Protein AF-Q86H22-F1 (afdb_monomer_lite)

Structure (mmCIF, N/CA/C/O backbone):
data_AF-Q86H22-F1
#
_entry.id   AF-Q86H22-F1
#
loop_
_atom_site.group_PDB
_atom_site.id
_atom_site.type_symbol
_atom_site.label_atom_id
_atom_site.label_alt_id
_atom_site.label_comp_id
_atom_site.label_asym_id
_atom_site.label_entity_id
_atom_site.label_seq_id
_atom_site.pdbx_PDB_ins_code
_atom_site.Cartn_x
_atom_site.Cartn_y
_atom_site.Cartn_z
_atom_site.occupancy
_atom_site.B_iso_or_equiv
_atom_site.auth_seq_id
_atom_site.auth_comp_id
_atom_site.auth_asym_id
_atom_site.auth_atom_id
_atom_site.pdbx_PDB_model_num
ATOM 1 N N . PRO A 1 1 ? 2.916 1.807 1.088 1.00 89.50 1 PRO A N 1
ATOM 2 C CA . PRO A 1 1 ? 3.055 2.644 2.307 1.00 89.50 1 PRO A CA 1
ATOM 3 C C . PRO A 1 1 ? 2.377 4.020 2.238 1.00 89.50 1 PRO A C 1
ATOM 5 O O . PRO A 1 1 ? 2.315 4.642 1.178 1.00 89.50 1 PRO A O 1
ATOM 8 N N . ALA A 1 2 ? 1.860 4.502 3.376 1.00 91.12 2 ALA A N 1
ATOM 9 C CA . ALA A 1 2 ? 1.184 5.803 3.466 1.00 91.12 2 ALA A CA 1
ATOM 10 C C . ALA A 1 2 ? 2.130 6.992 3.231 1.00 91.12 2 ALA A C 1
ATOM 12 O O . ALA A 1 2 ? 1.737 7.972 2.602 1.00 91.12 2 ALA A O 1
ATOM 13 N N . TYR A 1 3 ? 3.389 6.863 3.653 1.00 91.62 3 TYR A N 1
ATOM 14 C CA . TYR A 1 3 ? 4.431 7.882 3.507 1.00 91.62 3 TYR A CA 1
ATOM 15 C C . TYR A 1 3 ? 5.027 7.982 2.090 1.00 91.62 3 TYR A C 1
ATOM 17 O O . TYR A 1 3 ? 5.942 8.772 1.869 1.00 91.62 3 TYR A O 1
ATOM 25 N N . PHE A 1 4 ? 4.545 7.193 1.121 1.00 95.06 4 PHE A N 1
ATOM 26 C CA . PHE A 1 4 ? 5.025 7.282 -0.259 1.00 95.06 4 PHE A CA 1
ATOM 27 C C . PHE A 1 4 ? 4.690 8.636 -0.886 1.00 95.06 4 PHE A C 1
ATOM 29 O O . PHE A 1 4 ? 3.519 9.030 -0.947 1.00 95.06 4 PHE A O 1
ATOM 36 N N . ASN A 1 5 ? 5.724 9.288 -1.418 1.00 95.44 5 ASN A N 1
ATOM 37 C CA . ASN A 1 5 ? 5.593 10.503 -2.213 1.00 95.44 5 ASN A CA 1
ATOM 38 C C . ASN A 1 5 ? 5.091 10.205 -3.640 1.00 95.44 5 ASN A C 1
ATOM 40 O O . ASN A 1 5 ? 4.972 9.048 -4.054 1.00 95.44 5 ASN A O 1
ATOM 44 N N . ASP A 1 6 ? 4.817 11.260 -4.407 1.00 95.31 6 ASP A N 1
ATOM 45 C CA . ASP A 1 6 ? 4.249 11.147 -5.756 1.00 95.31 6 ASP A CA 1
ATOM 46 C C . ASP A 1 6 ? 5.135 10.343 -6.715 1.00 95.31 6 ASP A C 1
ATOM 48 O O . ASP A 1 6 ? 4.631 9.515 -7.473 1.00 95.31 6 ASP A O 1
ATOM 52 N N . SER A 1 7 ? 6.458 10.517 -6.633 1.00 97.44 7 SER A N 1
ATOM 53 C CA . SER A 1 7 ? 7.415 9.782 -7.468 1.00 97.44 7 SER A CA 1
ATOM 54 C C . SER A 1 7 ? 7.375 8.278 -7.177 1.00 97.44 7 SER A C 1
ATOM 56 O O . SER A 1 7 ? 7.271 7.461 -8.092 1.00 97.44 7 SER A O 1
ATOM 58 N N . GLN A 1 8 ? 7.355 7.893 -5.898 1.00 98.12 8 GLN A N 1
ATOM 59 C CA . GLN A 1 8 ? 7.266 6.489 -5.483 1.00 98.12 8 GLN A CA 1
ATOM 60 C C . GLN A 1 8 ? 5.922 5.857 -5.876 1.00 98.12 8 GLN A C 1
ATOM 62 O O . GLN A 1 8 ? 5.875 4.697 -6.297 1.00 98.12 8 GLN A O 1
ATOM 67 N N . ARG A 1 9 ? 4.819 6.613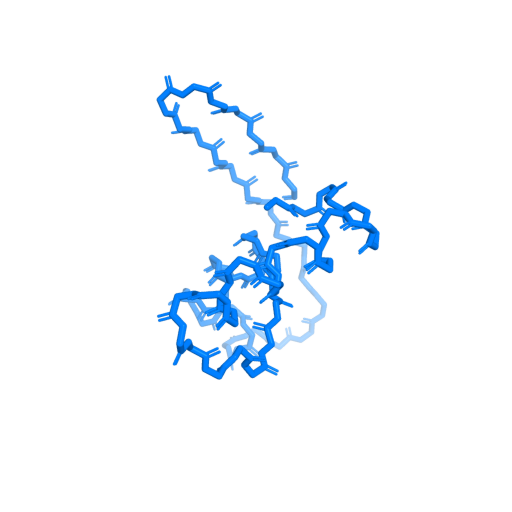 -5.793 1.00 97.62 9 ARG A N 1
ATOM 68 C CA . ARG A 1 9 ? 3.495 6.152 -6.249 1.00 97.62 9 ARG A CA 1
ATOM 69 C C . ARG A 1 9 ? 3.457 5.946 -7.755 1.00 97.62 9 ARG A C 1
ATOM 71 O O . ARG A 1 9 ? 2.915 4.936 -8.205 1.00 97.62 9 ARG A O 1
ATOM 78 N N . GLN A 1 10 ? 4.045 6.863 -8.519 1.00 97.19 10 GLN A N 1
ATOM 79 C CA . GLN A 1 10 ? 4.116 6.743 -9.970 1.00 97.19 10 GLN A CA 1
ATOM 80 C C . GLN A 1 10 ? 4.958 5.530 -10.375 1.00 97.19 10 GLN A C 1
ATOM 82 O O . GLN A 1 10 ? 4.468 4.689 -11.121 1.00 97.19 10 GLN A O 1
ATOM 87 N N . ALA A 1 11 ? 6.140 5.353 -9.780 1.00 98.00 11 ALA A N 1
ATOM 88 C CA . ALA A 1 11 ? 6.981 4.180 -10.022 1.00 98.00 11 ALA A CA 1
ATOM 89 C C . ALA A 1 11 ? 6.256 2.856 -9.704 1.00 98.00 11 ALA A C 1
ATOM 91 O O . ALA A 1 11 ? 6.378 1.878 -10.440 1.00 98.00 11 ALA A O 1
ATOM 92 N N . THR A 1 12 ? 5.441 2.829 -8.643 1.00 97.62 12 THR A N 1
ATOM 93 C CA . THR A 1 12 ? 4.610 1.660 -8.299 1.00 97.62 12 THR A CA 1
ATOM 94 C C . THR A 1 12 ? 3.553 1.377 -9.374 1.00 97.62 12 THR A C 1
ATOM 96 O O . THR A 1 12 ? 3.316 0.223 -9.733 1.00 97.62 12 THR A O 1
ATOM 99 N N . LYS A 1 13 ? 2.922 2.423 -9.922 1.00 97.44 13 LYS A N 1
ATOM 100 C CA . LYS A 1 13 ? 1.959 2.299 -11.024 1.00 97.44 13 LYS A CA 1
ATOM 101 C C . LYS A 1 13 ? 2.634 1.802 -12.306 1.00 97.44 13 LYS A C 1
ATOM 103 O O . LYS A 1 13 ? 2.090 0.924 -12.975 1.00 97.44 13 LYS A O 1
ATOM 108 N N . ASP A 1 14 ? 3.819 2.325 -12.608 1.00 97.75 14 ASP A N 1
ATOM 109 C CA . ASP A 1 14 ? 4.607 1.953 -13.783 1.00 97.75 14 ASP A CA 1
ATOM 110 C C . ASP A 1 14 ? 5.040 0.485 -13.717 1.00 97.75 14 ASP A C 1
ATOM 112 O O . ASP A 1 14 ? 4.921 -0.233 -14.707 1.00 97.75 14 ASP A O 1
ATOM 116 N N . ALA A 1 15 ? 5.443 -0.004 -12.539 1.00 98.56 15 ALA A N 1
ATOM 117 C CA . ALA A 1 15 ? 5.737 -1.422 -12.327 1.00 98.56 15 ALA A CA 1
ATOM 118 C C . ALA A 1 15 ? 4.527 -2.318 -12.657 1.00 98.56 15 ALA A C 1
ATOM 120 O O . ALA A 1 15 ? 4.680 -3.355 -13.305 1.00 98.56 15 ALA A O 1
ATOM 121 N N . GLY A 1 16 ? 3.315 -1.893 -12.279 1.00 98.19 16 GLY A N 1
ATOM 122 C CA . GLY A 1 16 ? 2.079 -2.574 -12.667 1.00 98.19 16 GLY A CA 1
ATOM 123 C C . GLY A 1 16 ? 1.864 -2.588 -14.184 1.00 98.19 16 GLY A C 1
ATOM 124 O O . GLY A 1 16 ? 1.549 -3.637 -14.743 1.00 98.19 16 GLY A O 1
ATOM 125 N N . ALA A 1 17 ? 2.100 -1.464 -14.863 1.00 97.69 17 ALA A N 1
ATOM 126 C CA . ALA A 1 17 ? 1.986 -1.375 -16.319 1.00 97.69 17 ALA A CA 1
ATOM 127 C C . ALA A 1 17 ? 3.015 -2.260 -17.050 1.00 97.69 17 ALA A C 1
ATOM 129 O O . ALA A 1 17 ? 2.659 -2.933 -18.016 1.00 97.69 17 ALA A O 1
ATOM 130 N N . ILE A 1 18 ? 4.261 -2.320 -16.564 1.00 98.25 18 ILE A N 1
ATOM 131 C CA . ILE A 1 18 ? 5.314 -3.209 -17.092 1.00 98.25 18 ILE A CA 1
ATOM 132 C C . ILE A 1 18 ? 4.902 -4.681 -16.961 1.00 98.25 18 ILE A C 1
ATOM 134 O O . ILE A 1 18 ? 5.144 -5.474 -17.868 1.00 98.25 18 ILE A O 1
ATOM 138 N N . ALA A 1 19 ? 4.223 -5.041 -15.870 1.00 98.38 19 ALA A N 1
ATOM 139 C CA . ALA A 1 19 ? 3.654 -6.372 -15.671 1.00 98.38 19 ALA A CA 1
ATOM 140 C C . ALA A 1 19 ? 2.370 -6.635 -16.492 1.00 98.38 19 ALA A C 1
ATOM 142 O O . ALA A 1 19 ? 1.762 -7.695 -16.354 1.00 98.38 19 ALA A O 1
ATOM 143 N N . GLY A 1 20 ? 1.933 -5.688 -17.332 1.00 98.00 20 GLY A N 1
ATOM 144 C CA . GLY A 1 20 ? 0.724 -5.805 -18.150 1.00 98.00 20 GLY A CA 1
ATOM 145 C C . GLY A 1 20 ? -0.585 -5.571 -17.388 1.00 98.00 20 GLY A C 1
ATOM 146 O O . GLY A 1 20 ? -1.651 -5.947 -17.873 1.00 98.00 20 GLY A O 1
ATOM 147 N N . LEU A 1 21 ? -0.534 -4.967 -16.197 1.00 98.31 21 LEU A N 1
ATOM 148 C CA . LEU A 1 21 ? -1.709 -4.694 -15.370 1.00 98.31 21 LEU A CA 1
ATOM 149 C C . LEU A 1 21 ? -2.250 -3.281 -15.606 1.00 98.31 21 LEU A C 1
ATOM 151 O O . LEU A 1 21 ? -1.511 -2.296 -15.610 1.00 98.31 21 LEU A O 1
ATOM 155 N N . ASN A 1 22 ? -3.575 -3.163 -15.702 1.00 97.56 22 ASN A N 1
ATOM 156 C CA . ASN A 1 22 ? -4.251 -1.870 -15.644 1.00 97.56 22 ASN A CA 1
ATOM 157 C C . ASN A 1 22 ? -4.446 -1.436 -14.181 1.00 97.56 22 ASN A C 1
ATOM 159 O O . ASN A 1 22 ? -5.380 -1.874 -13.506 1.00 97.56 22 ASN A O 1
ATOM 163 N N . VAL A 1 23 ? -3.563 -0.572 -13.682 1.00 96.75 23 VAL A N 1
ATOM 164 C CA . VAL A 1 23 ? -3.614 -0.074 -12.300 1.00 96.75 23 VAL A CA 1
ATOM 165 C C . VAL A 1 23 ? -4.676 1.024 -12.161 1.00 96.75 23 VAL A C 1
ATOM 167 O O . VAL A 1 23 ? -4.425 2.195 -12.456 1.00 96.75 23 VAL A O 1
ATOM 170 N N . LEU A 1 24 ? -5.862 0.649 -11.669 1.00 97.06 24 LEU A N 1
ATOM 171 C CA . LEU A 1 24 ? -7.007 1.558 -11.512 1.00 97.06 24 LEU A CA 1
ATOM 172 C C . LEU A 1 24 ? -6.772 2.657 -10.467 1.00 97.06 24 LEU A C 1
ATOM 174 O O . LEU A 1 24 ? -7.158 3.809 -10.667 1.00 97.06 24 LEU A O 1
ATOM 178 N N . ARG A 1 25 ? -6.171 2.303 -9.327 1.00 95.94 25 ARG A N 1
ATOM 179 C CA . ARG A 1 25 ? -5.889 3.230 -8.228 1.00 95.94 25 ARG A CA 1
ATOM 180 C C . ARG A 1 25 ? -4.778 2.673 -7.343 1.00 95.94 25 ARG A C 1
ATOM 182 O O . ARG A 1 25 ? -4.774 1.485 -7.045 1.00 95.94 25 ARG A O 1
ATOM 189 N N . ILE A 1 26 ? -3.892 3.551 -6.880 1.00 96.12 26 ILE A N 1
ATOM 190 C CA . ILE A 1 26 ? -2.984 3.272 -5.762 1.00 96.12 26 ILE A CA 1
ATOM 191 C C . ILE A 1 26 ? -3.645 3.802 -4.488 1.00 96.12 26 ILE A C 1
ATOM 193 O O . ILE A 1 26 ? -4.047 4.965 -4.443 1.00 96.12 26 ILE A O 1
ATOM 197 N N . ILE A 1 27 ? -3.765 2.959 -3.466 1.00 96.31 27 ILE A N 1
ATOM 198 C CA . ILE A 1 27 ? -4.297 3.327 -2.148 1.00 96.31 27 ILE A CA 1
ATO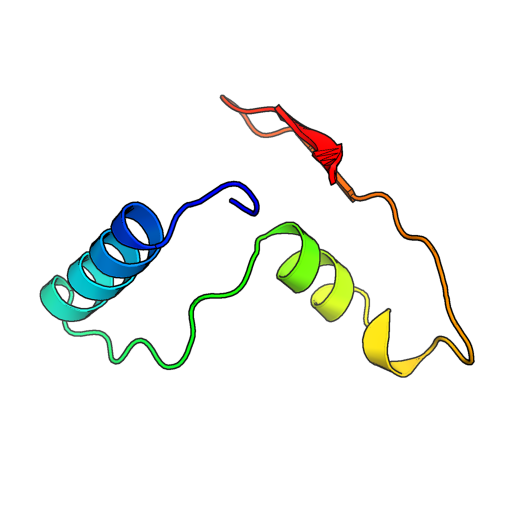M 199 C C . ILE A 1 27 ? -3.236 3.087 -1.072 1.00 96.31 27 ILE A C 1
ATOM 201 O O . ILE A 1 27 ? -2.309 2.307 -1.277 1.00 96.31 27 ILE A O 1
ATOM 205 N N . ASN A 1 28 ? -3.357 3.770 0.066 1.00 94.12 28 ASN A N 1
ATOM 206 C CA . ASN A 1 28 ? -2.451 3.559 1.194 1.00 94.12 28 ASN A CA 1
ATOM 207 C C . ASN A 1 28 ? -2.780 2.234 1.884 1.00 94.12 28 ASN A C 1
ATOM 209 O O . ASN A 1 28 ? -3.954 1.893 2.022 1.00 94.12 28 ASN A O 1
ATOM 213 N N . GLU A 1 29 ? -1.763 1.543 2.391 1.00 93.62 29 GLU A N 1
ATOM 214 C CA . GLU A 1 29 ? -1.925 0.338 3.217 1.00 93.62 29 GLU A CA 1
ATOM 215 C C . GLU A 1 29 ? -2.879 0.536 4.408 1.00 93.62 29 GLU A C 1
ATOM 217 O O . GLU A 1 29 ? -3.850 -0.218 4.485 1.00 93.62 29 GLU A O 1
ATOM 222 N N . PRO A 1 30 ? -2.740 1.568 5.273 1.00 94.62 30 PRO A N 1
ATOM 223 C CA . PRO A 1 30 ? -3.674 1.751 6.389 1.00 94.62 30 PRO A CA 1
ATOM 224 C C . PRO A 1 30 ? -5.109 2.029 5.924 1.00 94.62 30 PRO A C 1
ATOM 226 O O . PRO A 1 30 ? -6.067 1.606 6.567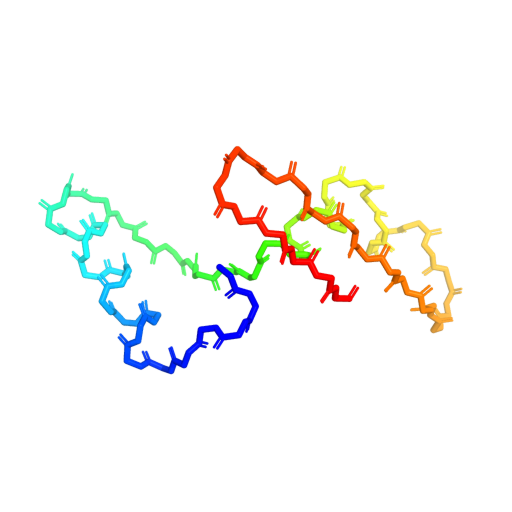 1.00 94.62 30 PRO A O 1
ATOM 229 N N . THR A 1 31 ? -5.283 2.679 4.769 1.00 93.06 31 THR A N 1
ATOM 230 C CA . THR A 1 31 ? -6.610 2.867 4.165 1.00 93.06 31 THR A CA 1
ATOM 231 C C . THR A 1 31 ? -7.186 1.536 3.690 1.00 93.06 31 THR A C 1
ATOM 233 O O . THR A 1 31 ? -8.355 1.258 3.940 1.00 93.06 31 THR A O 1
ATOM 236 N N . ALA A 1 32 ? -6.382 0.696 3.035 1.00 93.50 32 ALA A N 1
ATOM 237 C CA . ALA A 1 32 ? -6.803 -0.638 2.621 1.00 93.50 32 ALA A CA 1
ATOM 238 C C . ALA A 1 32 ? -7.202 -1.499 3.831 1.00 93.50 32 ALA A C 1
ATOM 240 O O . ALA A 1 32 ? -8.243 -2.154 3.790 1.00 93.50 32 ALA A O 1
ATOM 241 N N . ALA A 1 33 ? -6.436 -1.432 4.926 1.00 93.06 33 ALA A N 1
ATOM 242 C CA . ALA A 1 33 ? -6.760 -2.104 6.181 1.00 93.06 33 ALA A CA 1
ATOM 243 C C . ALA A 1 33 ? -8.100 -1.612 6.752 1.00 93.06 33 ALA A C 1
ATOM 245 O O . ALA A 1 33 ? -8.989 -2.419 7.016 1.00 93.06 33 ALA A O 1
ATOM 246 N N . AL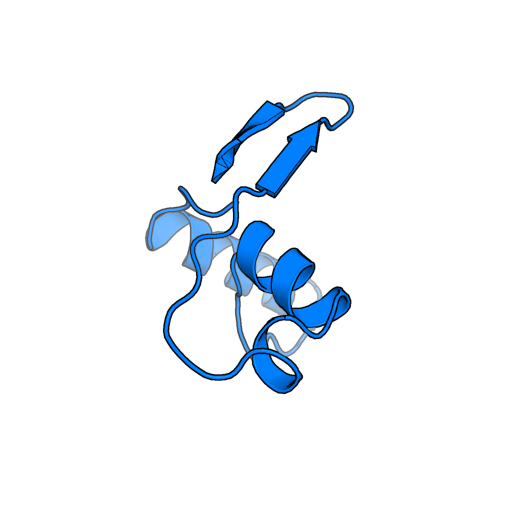A A 1 34 ? -8.302 -0.297 6.865 1.00 91.56 34 ALA A N 1
ATOM 247 C CA . ALA A 1 34 ? -9.554 0.264 7.373 1.00 91.56 34 ALA A CA 1
ATOM 248 C C . ALA A 1 34 ? -10.782 -0.143 6.531 1.00 91.56 34 ALA A C 1
ATOM 250 O O . ALA A 1 34 ? -11.830 -0.478 7.090 1.00 91.56 34 ALA A O 1
ATOM 251 N N . LEU A 1 35 ? -10.644 -0.172 5.199 1.00 89.75 35 LEU A N 1
ATOM 252 C CA . LEU A 1 35 ? -11.695 -0.629 4.280 1.00 89.75 35 LEU A CA 1
ATOM 253 C C . LEU A 1 35 ? -11.993 -2.127 4.432 1.00 89.75 35 LEU A C 1
ATOM 255 O O . LEU A 1 35 ? -13.154 -2.527 4.379 1.00 89.75 35 LEU A O 1
ATOM 259 N N . ALA A 1 36 ? -10.971 -2.962 4.645 1.00 91.19 36 ALA A N 1
ATOM 260 C CA . ALA A 1 36 ? -11.146 -4.404 4.827 1.00 91.19 36 ALA A CA 1
ATOM 261 C C . ALA A 1 36 ? -11.975 -4.737 6.081 1.00 91.19 36 ALA A C 1
ATOM 263 O O . ALA A 1 36 ? -12.792 -5.656 6.054 1.00 91.19 36 ALA A O 1
ATOM 264 N N . TYR A 1 37 ? -11.823 -3.950 7.150 1.00 88.25 37 TYR A N 1
ATOM 265 C CA . TYR A 1 37 ? -12.638 -4.058 8.365 1.00 88.25 37 TYR A CA 1
ATOM 266 C C . TYR A 1 37 ? -13.987 -3.319 8.273 1.00 88.25 37 TYR A C 1
ATOM 268 O O . TYR A 1 37 ? -14.761 -3.321 9.231 1.00 88.25 37 TYR A O 1
ATOM 276 N N . GLY A 1 38 ? -14.295 -2.689 7.133 1.00 86.44 38 GLY A N 1
ATOM 277 C CA . GLY A 1 38 ? -15.549 -1.965 6.915 1.00 86.44 38 GLY A CA 1
ATOM 278 C C . GLY A 1 38 ? -15.722 -0.748 7.827 1.00 86.44 38 GLY A C 1
ATOM 279 O O . GLY A 1 38 ? -16.855 -0.364 8.138 1.00 86.44 38 GLY A O 1
ATOM 280 N N . LEU A 1 39 ? -14.613 -0.150 8.279 1.00 81.56 39 LEU A N 1
ATOM 281 C CA . LEU A 1 39 ? -14.635 1.023 9.157 1.00 81.56 39 LEU A CA 1
ATOM 282 C C . LEU A 1 39 ? -15.221 2.254 8.443 1.00 81.56 39 LEU A C 1
ATOM 284 O O . LEU A 1 39 ? -15.728 3.159 9.097 1.00 81.56 39 LEU A O 1
ATOM 288 N N . ASP A 1 40 ? -15.231 2.260 7.109 1.00 75.88 40 ASP A N 1
ATOM 289 C CA . ASP A 1 40 ? -15.863 3.282 6.272 1.00 75.88 40 ASP A CA 1
ATOM 290 C C . ASP A 1 40 ? -17.397 3.174 6.213 1.00 75.88 40 ASP A C 1
ATOM 292 O O . ASP A 1 40 ? -18.071 4.174 5.971 1.00 75.88 40 ASP A O 1
ATOM 296 N N . LYS A 1 41 ? -17.968 1.979 6.433 1.00 71.06 41 LYS A N 1
ATOM 297 C CA . LYS A 1 41 ? -19.411 1.717 6.239 1.00 71.06 41 LYS A CA 1
ATOM 298 C C . LYS A 1 41 ? -20.221 1.683 7.530 1.00 71.06 41 LYS A C 1
ATOM 300 O O . LYS A 1 41 ? -21.414 1.971 7.503 1.00 71.06 41 LYS A O 1
ATOM 305 N N . ASN A 1 42 ? -19.592 1.332 8.651 1.00 61.31 42 ASN A N 1
ATOM 306 C CA . ASN A 1 42 ? -20.300 1.034 9.902 1.00 61.31 42 ASN A CA 1
ATOM 307 C C . ASN A 1 42 ? -20.147 2.105 10.992 1.00 61.31 42 ASN A C 1
ATOM 309 O O . ASN A 1 42 ? -20.728 1.974 12.070 1.00 61.31 42 ASN A O 1
ATOM 313 N N . LEU A 1 43 ? -19.394 3.175 10.733 1.00 65.06 43 LEU A N 1
ATOM 314 C CA . LEU A 1 43 ? -19.108 4.210 11.721 1.00 65.06 43 LEU A CA 1
ATOM 315 C C . LEU A 1 43 ? -19.830 5.515 11.356 1.00 65.06 43 LEU A C 1
ATOM 317 O O . LEU A 1 43 ? -19.534 6.154 10.353 1.00 65.06 43 LEU A O 1
ATOM 321 N N . LYS A 1 44 ? -20.804 5.917 12.185 1.00 76.12 44 LYS A N 1
ATOM 322 C CA . LYS A 1 44 ? -21.428 7.247 12.110 1.00 76.12 44 LYS A CA 1
ATOM 323 C C . LYS A 1 44 ? -20.550 8.269 12.843 1.00 76.12 44 LYS A C 1
ATOM 325 O O . LYS A 1 44 ? -20.202 8.054 14.007 1.00 76.12 44 LYS A O 1
ATOM 330 N N . GLY A 1 45 ? -20.274 9.394 12.185 1.00 79.25 45 GLY A N 1
ATOM 331 C CA . GLY A 1 45 ? -19.460 10.492 12.718 1.00 79.25 45 GLY A CA 1
ATOM 332 C C . GLY A 1 45 ? -17.954 10.284 12.539 1.00 79.25 45 GLY A C 1
ATOM 333 O O . GLY A 1 45 ? -17.511 9.225 12.105 1.00 79.25 45 GLY A O 1
ATOM 334 N N . GLU A 1 46 ? -17.171 11.310 12.871 1.00 82.88 46 GLU A N 1
ATOM 335 C CA . GLU A 1 46 ? -15.708 11.257 12.816 1.00 82.88 46 GLU A CA 1
ATOM 336 C C . GLU A 1 46 ? -15.158 10.249 13.837 1.00 82.88 46 GLU A C 1
ATOM 338 O O . GLU A 1 46 ? -15.635 10.162 14.976 1.00 82.88 46 GLU A O 1
ATOM 343 N N . LYS A 1 47 ? -14.172 9.454 13.413 1.00 84.00 47 LYS A N 1
ATOM 344 C CA . LYS A 1 47 ? -13.509 8.441 14.234 1.00 84.00 47 LYS A CA 1
ATOM 345 C C . LYS A 1 47 ? -12.015 8.481 13.969 1.00 84.00 47 LYS A C 1
ATOM 347 O O . LYS A 1 47 ? -11.590 8.470 12.819 1.00 84.00 47 LYS A O 1
ATOM 352 N N . ASN A 1 48 ? -11.246 8.449 15.048 1.00 88.94 48 ASN A N 1
ATOM 353 C CA . ASN A 1 48 ? -9.806 8.265 14.981 1.00 88.94 48 ASN A CA 1
ATOM 354 C C . ASN A 1 48 ? -9.508 6.770 15.025 1.00 88.94 48 ASN A C 1
ATOM 356 O O . ASN A 1 48 ? -10.003 6.060 15.903 1.00 88.94 48 ASN A O 1
ATOM 360 N N . VAL A 1 49 ? -8.717 6.305 14.066 1.00 90.50 49 VAL A N 1
ATOM 361 C CA . VAL A 1 49 ? -8.291 4.913 13.936 1.00 90.50 49 VAL A CA 1
ATOM 362 C C . VAL A 1 49 ? -6.773 4.919 13.905 1.00 90.50 49 VAL A C 1
ATOM 364 O O . VAL A 1 49 ? -6.195 5.725 13.187 1.00 90.50 49 VAL A O 1
ATOM 367 N N . LEU A 1 50 ? -6.158 4.033 14.685 1.00 93.81 50 LEU A N 1
ATOM 368 C CA . LEU A 1 50 ? -4.724 3.779 14.645 1.00 93.81 50 LEU A CA 1
ATOM 369 C C . LEU A 1 50 ? -4.500 2.407 14.021 1.00 93.81 50 LEU A C 1
ATOM 371 O O . LEU A 1 50 ? -5.070 1.412 14.475 1.00 93.81 50 LEU A O 1
ATOM 375 N N . ILE A 1 51 ? -3.678 2.363 12.985 1.00 93.94 51 ILE A N 1
ATOM 376 C CA . ILE A 1 51 ? -3.250 1.146 12.312 1.00 93.94 51 ILE A CA 1
ATOM 377 C C . ILE A 1 51 ? -1.837 0.818 12.781 1.00 93.94 51 ILE A C 1
ATOM 379 O O . ILE A 1 51 ? -0.940 1.655 12.729 1.00 93.94 51 ILE A O 1
ATOM 383 N N . PHE A 1 52 ? -1.659 -0.417 13.243 1.00 95.88 52 PHE A N 1
ATOM 384 C CA . PHE A 1 52 ? -0.372 -0.972 13.641 1.00 95.88 52 PHE A CA 1
ATOM 385 C C . PHE A 1 52 ? 0.006 -2.062 12.639 1.00 95.88 52 PHE A C 1
ATOM 387 O O . PHE A 1 52 ? -0.601 -3.135 12.643 1.00 95.88 52 PHE A O 1
ATOM 394 N N . ASP A 1 53 ? 0.972 -1.777 11.770 1.00 93.50 53 ASP A N 1
ATOM 395 C CA . ASP A 1 53 ? 1.462 -2.707 10.755 1.00 93.50 53 ASP A CA 1
ATOM 396 C C . ASP A 1 53 ? 2.870 -3.182 11.129 1.00 93.50 53 ASP A C 1
ATOM 398 O O . ASP A 1 53 ? 3.830 -2.410 11.128 1.00 93.50 53 ASP A O 1
ATOM 402 N N . LEU A 1 54 ? 2.982 -4.459 11.500 1.00 95.12 54 LEU A N 1
ATOM 403 C CA . LEU A 1 54 ? 4.240 -5.101 11.872 1.00 95.12 54 LEU A CA 1
ATOM 404 C C . LEU A 1 54 ? 4.550 -6.226 10.886 1.00 95.12 54 LEU A C 1
ATOM 406 O O . LEU A 1 54 ? 4.109 -7.366 11.051 1.00 95.12 54 LEU A O 1
ATOM 410 N N . GLY A 1 55 ? 5.324 -5.883 9.861 1.00 94.94 55 GLY A N 1
ATOM 411 C CA . GLY A 1 55 ? 5.802 -6.812 8.850 1.00 94.94 55 GLY A CA 1
ATOM 412 C C . GLY A 1 55 ? 7.106 -7.510 9.245 1.00 94.94 55 GLY A C 1
ATOM 413 O O . GLY A 1 55 ? 7.683 -7.290 10.307 1.00 94.94 55 GLY A O 1
ATOM 414 N N . GLY A 1 56 ? 7.615 -8.354 8.344 1.00 96.38 56 GLY A N 1
ATOM 415 C CA . GLY A 1 56 ? 8.880 -9.073 8.555 1.00 96.38 56 GLY A CA 1
ATOM 416 C C . GLY A 1 56 ? 10.142 -8.210 8.422 1.00 96.38 56 GLY A C 1
ATOM 417 O O . GLY A 1 56 ? 11.208 -8.625 8.865 1.00 96.38 56 GLY A O 1
ATOM 418 N N . GLY A 1 57 ? 10.037 -7.027 7.809 1.00 96.81 57 GLY A N 1
ATOM 419 C CA . GLY A 1 57 ? 11.166 -6.111 7.597 1.00 96.81 57 GLY A CA 1
ATOM 420 C C . GLY A 1 57 ? 10.832 -4.629 7.773 1.00 96.81 57 GLY A C 1
ATOM 421 O O . GLY A 1 57 ? 11.722 -3.794 7.639 1.00 96.81 57 GLY A O 1
ATOM 422 N N . THR A 1 58 ? 9.576 -4.295 8.067 1.00 93.19 58 THR A N 1
ATOM 423 C CA . THR A 1 58 ? 9.105 -2.921 8.267 1.00 93.19 58 THR A CA 1
ATOM 424 C C . THR A 1 58 ? 8.122 -2.873 9.427 1.00 93.19 58 THR A C 1
ATOM 426 O O . THR A 1 58 ? 7.463 -3.864 9.748 1.00 93.19 58 THR A O 1
ATOM 429 N N . PHE A 1 59 ? 8.054 -1.711 10.064 1.00 94.75 59 PHE A N 1
ATOM 430 C CA . PHE A 1 59 ? 7.088 -1.405 11.103 1.00 94.75 59 PHE A CA 1
ATOM 431 C C . PHE A 1 59 ? 6.532 -0.010 10.835 1.00 94.75 59 PHE A C 1
ATOM 433 O O . PHE A 1 59 ? 7.295 0.957 10.827 1.00 94.75 59 PHE A O 1
ATOM 440 N N . ASP A 1 60 ? 5.223 0.074 10.616 1.00 92.88 60 ASP A N 1
ATOM 441 C CA . ASP A 1 60 ? 4.522 1.294 10.241 1.00 92.88 60 ASP A CA 1
ATOM 442 C C . ASP A 1 60 ? 3.326 1.526 11.174 1.00 92.88 60 ASP A C 1
ATOM 444 O O . ASP A 1 60 ? 2.542 0.623 11.472 1.00 92.88 60 ASP A O 1
ATOM 448 N N . VAL A 1 61 ? 3.180 2.765 11.646 1.00 92.25 61 VAL A N 1
ATOM 449 C CA . VAL A 1 61 ? 2.032 3.207 12.448 1.00 92.25 61 VAL A CA 1
ATOM 450 C C . VAL A 1 61 ? 1.394 4.389 11.740 1.00 92.25 61 VAL A C 1
ATOM 452 O O . VAL A 1 61 ? 2.094 5.277 11.248 1.00 92.25 61 VAL A O 1
ATOM 455 N N . SER A 1 62 ? 0.069 4.393 11.634 1.00 89.25 62 SER A N 1
ATOM 456 C CA . SER A 1 62 ? -0.696 5.455 10.967 1.00 89.25 62 SER A CA 1
ATOM 457 C C . SER A 1 62 ? -2.013 5.729 11.663 1.00 89.25 62 SER A C 1
ATOM 459 O O . SER A 1 62 ? -2.592 4.764 12.207 1.00 89.25 62 SER A O 1
#

Radius of gyration: 14.11 Å; chains: 1; bounding box: 33×20×33 Å

Organism: Liriomyza huidobrensis (NC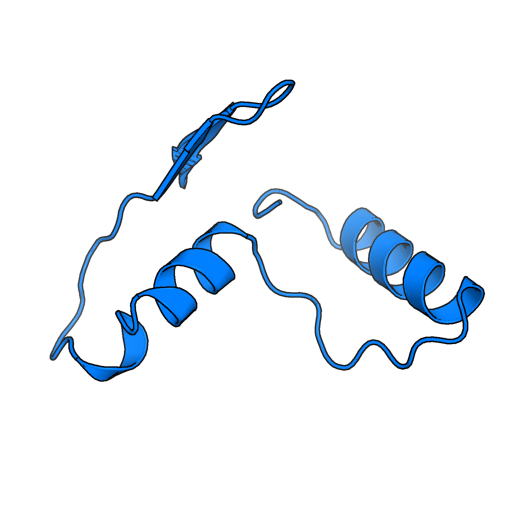BI:txid127405)

Sequence (62 aa):
PAYFNDSQRQATKDA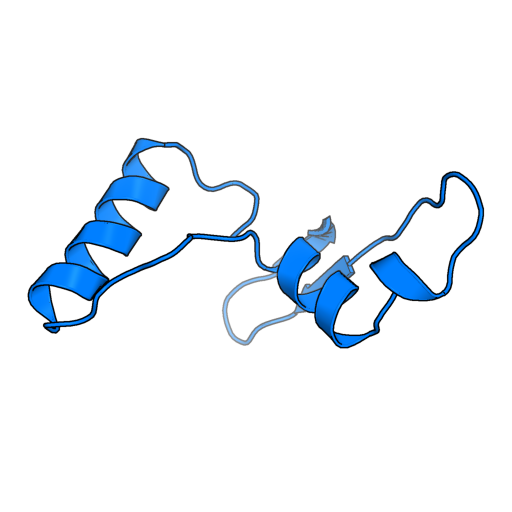GAIAGLNVLRIINEPTAAALAYGLDKNLKGEKNVLIFDLGGGTFDVS

InterPro domains:
  IPR013126 Heat shock protein 70 family [PF00012] (1-62)
  IPR013126 Heat shock protein 70 family [PTHR19375] (1-62)
  IPR043129 ATPase, nucleotide binding domain [SSF53067] (1-41)

pLDDT: mean 91.85, std 7.94, range [61.31, 98.56]

Foldseek 3Di:
DVPDDPVRLVVVCVVCVVVVHDCPDDDDPVVVVCVVVVVVPPDDDDDDDWDWDDDPPDTDID

Secondary structure (DSSP, 8-state):
-TT--HHHHHHHHHHHHHTT--------HHHHHHHHTTTTTS--S------EEE-SS-EEE-